Protein AF-A0A9X3XPR7-F1 (afdb_monomer)

InterPro domains:
  IPR018878 ORF6C domain [PF10552] (1-84)

pLDDT: mean 94.75, std 7.31, range [56.22, 98.5]

Structure (mmCIF, N/CA/C/O backbone):
data_AF-A0A9X3XPR7-F1
#
_entry.id   AF-A0A9X3XPR7-F1
#
loop_
_atom_site.group_PDB
_atom_site.id
_atom_site.type_symbol
_atom_site.label_atom_id
_atom_site.label_alt_id
_atom_site.label_comp_id
_atom_site.label_asym_id
_atom_site.label_entity_id
_atom_site.label_seq_id
_atom_site.pdbx_PDB_ins_code
_atom_site.Cartn_x
_atom_site.Cartn_y
_atom_site.Cartn_z
_atom_site.occupancy
_atom_site.B_iso_or_equiv
_atom_site.auth_seq_id
_atom_site.auth_comp_id
_atom_site.auth_asym_id
_atom_site.auth_atom_id
_atom_site.pdbx_PDB_model_num
ATOM 1 N N . LEU A 1 1 ? -10.847 0.503 25.211 1.00 56.22 1 LEU A N 1
ATOM 2 C CA . LEU A 1 1 ? -11.181 1.634 24.303 1.00 56.22 1 LEU A CA 1
ATOM 3 C C . LEU A 1 1 ? -10.115 1.923 23.235 1.00 56.22 1 LEU A C 1
ATOM 5 O O . LEU A 1 1 ? -10.497 2.378 22.166 1.00 56.22 1 LEU A O 1
ATOM 9 N N . LYS A 1 2 ? -8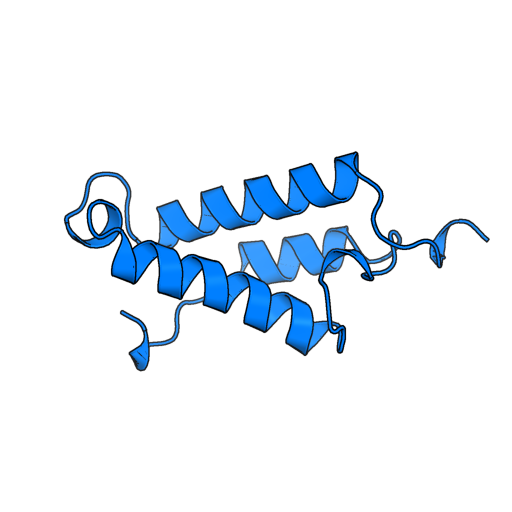.813 1.673 23.468 1.00 59.53 2 LYS A N 1
ATOM 10 C CA . LYS A 1 2 ? -7.741 2.006 22.503 1.00 59.53 2 LYS A CA 1
ATOM 11 C C . LYS A 1 2 ? -7.736 1.141 21.226 1.00 59.53 2 LYS A C 1
ATOM 13 O O . LYS A 1 2 ? -7.317 1.626 20.183 1.00 59.53 2 LYS A O 1
ATOM 18 N N . ASP A 1 3 ? -8.265 -0.082 21.279 1.00 63.19 3 ASP A N 1
ATOM 19 C CA . ASP A 1 3 ? -8.165 -1.068 20.184 1.00 63.19 3 ASP A CA 1
ATOM 20 C C . ASP A 1 3 ? -9.114 -0.846 19.001 1.00 63.19 3 ASP A C 1
ATOM 22 O O . ASP A 1 3 ? -8.932 -1.452 17.946 1.00 63.19 3 ASP A O 1
ATOM 26 N N . ASN A 1 4 ? -10.118 0.021 19.159 1.00 81.38 4 ASN A N 1
ATOM 27 C CA . ASN A 1 4 ? -11.065 0.375 18.095 1.00 81.38 4 ASN A CA 1
ATOM 28 C C . ASN A 1 4 ? -10.749 1.724 17.435 1.00 81.38 4 ASN A C 1
ATOM 30 O O . ASN A 1 4 ? -11.489 2.141 16.546 1.00 81.38 4 ASN A 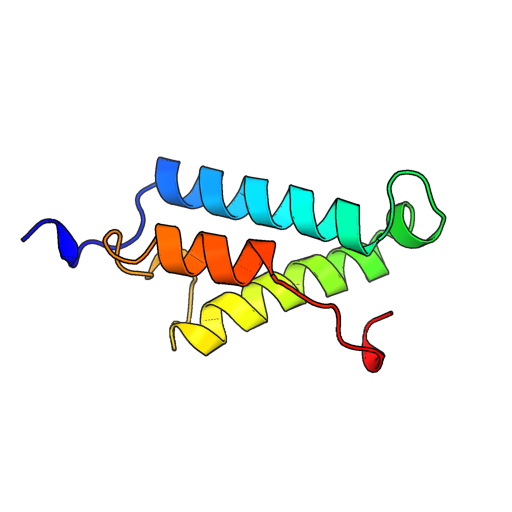O 1
ATOM 34 N N . LEU A 1 5 ? -9.685 2.412 17.862 1.00 92.12 5 LEU A N 1
ATOM 35 C CA . LEU A 1 5 ? -9.266 3.649 17.212 1.00 92.12 5 LEU A CA 1
ATOM 36 C C . LEU A 1 5 ? -8.789 3.353 15.781 1.00 92.12 5 LEU A C 1
ATOM 38 O O . LEU A 1 5 ? -8.157 2.314 15.568 1.00 92.12 5 LEU A O 1
ATOM 42 N N . PRO A 1 6 ? -9.065 4.243 14.813 1.00 94.81 6 PRO A N 1
ATOM 43 C CA . PRO A 1 6 ? -8.463 4.159 13.487 1.00 94.81 6 PRO A CA 1
ATOM 44 C C . PRO A 1 6 ? -6.940 4.352 13.565 1.00 94.81 6 PRO A C 1
ATOM 46 O O . PRO A 1 6 ? -6.406 4.759 14.603 1.00 94.81 6 PRO A O 1
ATOM 49 N N . LEU A 1 7 ? -6.247 4.088 12.457 1.00 95.44 7 LEU A N 1
ATOM 50 C CA . LEU A 1 7 ? -4.818 4.364 12.340 1.00 95.44 7 LEU A CA 1
ATOM 51 C C . LEU A 1 7 ? -4.532 5.841 12.636 1.00 95.44 7 LEU A C 1
ATOM 53 O O . LEU A 1 7 ? -5.196 6.744 12.119 1.00 95.44 7 LEU A O 1
ATOM 57 N N . LEU A 1 8 ? -3.510 6.079 13.450 1.00 94.56 8 LEU A N 1
ATOM 58 C CA . LEU A 1 8 ? -2.974 7.411 13.702 1.00 94.56 8 LEU A CA 1
ATOM 59 C C . LEU A 1 8 ? -2.017 7.819 12.572 1.00 94.56 8 LEU A C 1
ATOM 61 O O . LEU A 1 8 ? -1.686 7.018 11.698 1.00 94.56 8 LEU A O 1
ATOM 65 N N . GLY A 1 9 ? -1.548 9.071 12.587 1.00 95.56 9 GLY A N 1
ATOM 66 C CA . GLY A 1 9 ? -0.618 9.584 11.570 1.00 95.56 9 GLY A CA 1
ATOM 67 C C . GLY A 1 9 ? 0.629 8.708 11.408 1.00 95.56 9 GLY A C 1
ATOM 68 O O . GLY A 1 9 ? 0.904 8.245 10.306 1.00 95.56 9 GLY A O 1
ATOM 69 N N . VAL A 1 10 ? 1.291 8.376 12.522 1.00 95.31 10 VAL A N 1
ATOM 70 C CA . VAL A 1 10 ? 2.478 7.502 12.525 1.00 95.31 10 VAL A CA 1
ATOM 71 C C . VAL A 1 10 ? 2.186 6.114 11.946 1.00 95.31 10 VAL A C 1
ATOM 73 O O . VAL 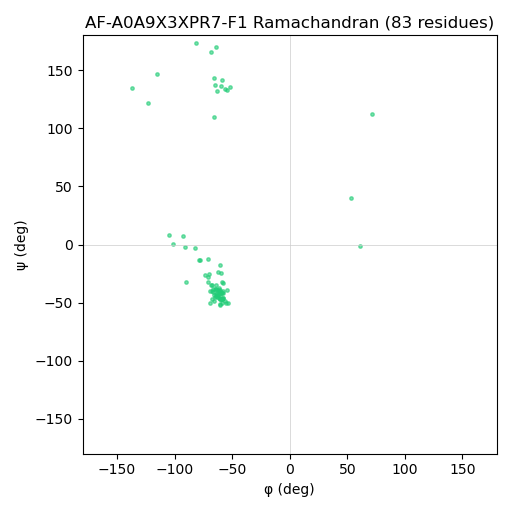A 1 10 ? 2.945 5.611 11.124 1.00 95.31 10 VAL A O 1
ATOM 76 N N . ASP A 1 11 ? 1.033 5.535 12.288 1.00 95.56 11 ASP A N 1
ATOM 77 C CA . ASP A 1 11 ? 0.613 4.232 11.772 1.00 95.56 11 ASP A CA 1
ATOM 78 C C . ASP A 1 11 ? 0.386 4.297 10.243 1.00 95.56 11 ASP A C 1
ATOM 80 O O . ASP A 1 11 ? 0.730 3.378 9.496 1.00 95.56 11 ASP A O 1
ATOM 84 N N . CYS A 1 12 ? -0.175 5.409 9.749 1.00 97.00 12 CYS A N 1
ATOM 85 C CA . CYS A 1 12 ? -0.385 5.635 8.319 1.00 97.00 12 CYS A CA 1
ATOM 86 C C . CYS A 1 12 ? 0.935 5.790 7.552 1.00 97.00 12 CYS A C 1
ATOM 88 O O . CYS A 1 12 ? 1.048 5.292 6.425 1.00 97.00 12 CYS A O 1
ATOM 90 N N . ASP A 1 13 ? 1.919 6.465 8.146 1.00 97.94 13 ASP A N 1
ATOM 91 C CA . ASP A 1 13 ? 3.245 6.665 7.561 1.00 97.94 13 ASP A CA 1
ATOM 92 C C . ASP A 1 13 ? 4.018 5.345 7.467 1.00 97.94 13 ASP A C 1
ATOM 94 O O . ASP A 1 13 ? 4.633 5.059 6.432 1.00 97.94 13 ASP A O 1
ATOM 98 N N . GLU A 1 14 ? 3.918 4.491 8.491 1.00 97.50 14 GLU A N 1
ATOM 99 C CA . GLU A 1 14 ? 4.477 3.136 8.480 1.00 97.50 14 GLU A CA 1
ATOM 100 C C . GLU A 1 14 ? 3.874 2.281 7.360 1.00 97.50 14 GLU A C 1
ATOM 102 O O . GLU A 1 14 ? 4.606 1.706 6.548 1.00 97.50 14 GLU A O 1
ATOM 107 N N . ILE A 1 15 ? 2.539 2.236 7.264 1.00 97.94 15 ILE A N 1
ATOM 108 C CA . ILE A 1 15 ? 1.831 1.496 6.209 1.00 97.94 15 ILE A CA 1
ATOM 109 C C . ILE A 1 15 ? 2.232 2.013 4.826 1.00 97.94 15 ILE A C 1
ATOM 111 O O . ILE A 1 15 ? 2.567 1.233 3.935 1.00 97.94 15 ILE A O 1
ATOM 115 N N . THR A 1 16 ? 2.253 3.332 4.642 1.00 98.06 16 THR A N 1
ATOM 116 C CA . THR A 1 16 ? 2.609 3.958 3.364 1.00 98.06 16 THR A CA 1
ATOM 117 C C . THR A 1 16 ? 4.049 3.644 2.963 1.00 98.06 16 THR A C 1
ATOM 119 O O . THR A 1 16 ? 4.316 3.339 1.797 1.00 98.06 16 THR A O 1
ATOM 122 N N . SER A 1 17 ? 4.980 3.678 3.915 1.00 98.38 17 SER A N 1
ATOM 123 C CA . SER A 1 17 ? 6.390 3.350 3.686 1.00 98.38 17 SER A CA 1
ATOM 124 C C . SER A 1 17 ? 6.579 1.876 3.332 1.00 98.38 17 SER A C 1
ATOM 126 O O . SER A 1 17 ? 7.318 1.552 2.399 1.00 98.38 17 SER A O 1
ATOM 128 N N . LEU A 1 18 ? 5.853 0.980 4.005 1.00 98.50 18 LEU A N 1
ATOM 129 C CA . LEU A 1 18 ? 5.870 -0.446 3.697 1.00 98.50 18 LEU A CA 1
ATOM 130 C C . LEU A 1 18 ? 5.310 -0.729 2.295 1.00 98.50 18 LEU A C 1
ATOM 132 O O . LEU A 1 18 ? 5.934 -1.459 1.528 1.00 98.50 18 LEU A O 1
ATOM 136 N N . ILE A 1 19 ? 4.194 -0.101 1.914 1.00 98.38 19 ILE A N 1
ATOM 137 C CA . ILE A 1 19 ? 3.623 -0.232 0.564 1.00 98.38 19 ILE A CA 1
ATOM 138 C C . ILE A 1 19 ? 4.619 0.252 -0.495 1.00 98.38 19 ILE A C 1
ATOM 140 O O . ILE A 1 19 ? 4.819 -0.432 -1.498 1.00 98.38 19 ILE A O 1
ATOM 144 N N . LYS A 1 20 ? 5.293 1.393 -0.276 1.00 98.00 20 LYS A N 1
ATOM 145 C CA . LYS A 1 20 ? 6.345 1.881 -1.188 1.00 98.00 20 LYS A CA 1
ATOM 146 C C . LYS A 1 20 ? 7.470 0.855 -1.343 1.00 98.00 20 LYS A C 1
ATOM 148 O O . LYS A 1 20 ? 7.868 0.559 -2.467 1.00 98.00 20 LYS A O 1
ATOM 153 N N . LYS A 1 21 ? 7.944 0.275 -0.235 1.00 98.19 21 LYS A N 1
ATOM 154 C CA . LYS A 1 21 ? 8.987 -0.763 -0.238 1.00 98.19 21 LYS A CA 1
ATOM 155 C C . LYS A 1 21 ? 8.566 -1.991 -1.049 1.00 98.19 21 LYS A C 1
ATOM 157 O O . LYS A 1 21 ? 9.344 -2.478 -1.867 1.00 98.19 21 LYS A O 1
ATOM 162 N N . ILE A 1 22 ? 7.343 -2.480 -0.845 1.00 98.25 22 ILE A N 1
ATOM 163 C CA . ILE A 1 22 ? 6.827 -3.650 -1.563 1.00 98.25 22 ILE A CA 1
ATOM 164 C C . ILE A 1 22 ? 6.587 -3.343 -3.041 1.00 98.25 22 ILE A C 1
ATOM 166 O O . ILE A 1 22 ? 6.967 -4.153 -3.880 1.00 98.25 22 ILE A O 1
ATOM 170 N N . CYS A 1 23 ? 6.063 -2.164 -3.382 1.00 97.75 23 CYS A N 1
ATOM 171 C CA . CYS A 1 23 ? 5.927 -1.726 -4.771 1.00 97.75 23 CYS A CA 1
ATOM 172 C C . CYS A 1 23 ? 7.284 -1.743 -5.495 1.00 97.75 23 CYS A C 1
ATOM 174 O O . CYS A 1 23 ? 7.409 -2.379 -6.539 1.00 97.75 23 CYS A O 1
ATOM 176 N N . THR A 1 24 ? 8.329 -1.161 -4.893 1.00 97.19 24 THR A N 1
ATOM 177 C CA . THR A 1 24 ? 9.692 -1.207 -5.447 1.00 97.19 24 THR A CA 1
ATOM 178 C C . THR A 1 24 ? 10.199 -2.640 -5.613 1.00 97.19 24 THR A C 1
ATOM 180 O O . THR A 1 24 ? 10.789 -2.953 -6.646 1.00 97.19 24 THR A O 1
ATOM 183 N N . LYS A 1 25 ? 9.947 -3.525 -4.636 1.00 96.94 25 LYS A N 1
ATOM 184 C CA . LYS A 1 25 ? 10.324 -4.947 -4.716 1.00 96.94 25 LYS A CA 1
ATOM 185 C C . LYS A 1 25 ? 9.625 -5.658 -5.877 1.00 96.94 25 LYS A C 1
ATOM 187 O O . LYS A 1 25 ? 10.275 -6.409 -6.592 1.00 96.94 25 LYS A O 1
ATOM 192 N N . VAL A 1 26 ? 8.330 -5.409 -6.070 1.00 96.56 26 VAL A N 1
ATOM 193 C CA . VAL A 1 26 ? 7.522 -5.995 -7.151 1.00 96.56 26 VAL A CA 1
ATOM 194 C C . VAL A 1 26 ? 8.011 -5.530 -8.516 1.00 96.56 26 VAL A C 1
ATOM 196 O O . VAL A 1 26 ? 8.157 -6.346 -9.418 1.00 96.56 26 VAL A O 1
ATOM 199 N N . THR A 1 27 ? 8.288 -4.236 -8.671 1.00 95.56 27 THR A N 1
ATOM 200 C CA . THR A 1 27 ? 8.764 -3.701 -9.951 1.00 95.56 27 THR A CA 1
ATOM 201 C C . THR A 1 27 ? 10.248 -3.956 -10.205 1.00 95.56 27 THR A C 1
ATOM 203 O O . THR A 1 27 ? 10.686 -3.769 -11.326 1.00 95.56 27 THR A O 1
ATOM 206 N N . GLY A 1 28 ? 11.024 -4.363 -9.195 1.00 95.31 28 GLY A N 1
ATOM 207 C CA . GLY A 1 28 ? 12.473 -4.571 -9.278 1.00 95.31 28 GLY A CA 1
ATOM 208 C C . GLY A 1 28 ? 13.250 -3.256 -9.396 1.00 95.31 28 GLY A C 1
ATOM 209 O O . GLY A 1 28 ? 13.161 -2.574 -10.412 1.00 95.31 28 GLY A O 1
ATOM 210 N N . TYR A 1 29 ? 14.023 -2.891 -8.370 1.00 92.69 29 TYR A N 1
ATOM 211 C CA . TYR A 1 29 ? 14.770 -1.626 -8.325 1.00 92.69 29 TYR A CA 1
ATOM 212 C C . TYR A 1 29 ? 15.628 -1.402 -9.585 1.00 92.69 29 TYR A C 1
ATOM 214 O O . TYR A 1 29 ? 16.272 -2.325 -10.072 1.00 92.69 29 TYR A O 1
ATOM 222 N N . GLU A 1 30 ? 15.590 -0.179 -10.123 1.00 92.31 30 GLU A N 1
ATOM 223 C CA . GLU A 1 30 ? 16.303 0.271 -11.338 1.00 92.31 30 GLU A CA 1
ATOM 224 C C . GLU A 1 30 ? 15.984 -0.433 -12.667 1.00 92.31 30 GLU A C 1
ATOM 226 O O . GLU A 1 30 ? 16.469 -0.002 -13.719 1.00 92.31 30 GLU A O 1
ATOM 231 N N . THR A 1 31 ? 15.099 -1.425 -12.669 1.00 95.69 31 THR A N 1
ATOM 232 C CA . THR A 1 31 ? 14.630 -2.066 -13.902 1.00 95.69 31 THR A CA 1
ATOM 233 C C . THR A 1 31 ? 13.759 -1.115 -14.746 1.00 95.69 31 THR A C 1
ATOM 235 O O . THR A 1 31 ? 13.262 -0.098 -14.242 1.00 95.69 31 THR A O 1
ATOM 238 N N . PRO A 1 32 ? 13.498 -1.439 -16.029 1.00 95.88 32 PRO A N 1
ATOM 239 C CA . PRO A 1 32 ? 12.526 -0.704 -16.841 1.00 95.88 32 PRO A CA 1
ATOM 240 C C . PRO A 1 32 ? 11.138 -0.615 -16.189 1.00 95.88 32 PRO A C 1
ATOM 242 O O . PRO A 1 32 ? 10.530 0.454 -16.196 1.00 95.88 32 PRO A O 1
ATOM 245 N N . ALA A 1 33 ? 10.683 -1.693 -15.541 1.00 93.81 33 ALA A N 1
ATOM 246 C CA . ALA A 1 33 ? 9.407 -1.732 -14.828 1.00 93.81 33 ALA A CA 1
ATOM 247 C C . ALA A 1 33 ? 9.368 -0.756 -13.639 1.00 93.81 33 ALA A C 1
ATOM 249 O O . ALA A 1 33 ? 8.360 -0.093 -13.404 1.00 93.81 33 ALA A O 1
ATOM 250 N N . TYR A 1 34 ? 10.479 -0.605 -12.913 1.00 93.81 34 TYR A N 1
ATOM 251 C CA . TYR A 1 34 ? 10.597 0.412 -11.867 1.00 93.81 34 TYR A CA 1
ATOM 252 C C . TYR A 1 34 ? 10.675 1.837 -12.426 1.00 93.81 34 TYR A C 1
ATOM 254 O O . TYR A 1 34 ? 10.193 2.779 -11.800 1.00 93.81 34 TYR A O 1
ATOM 262 N N . LYS A 1 35 ? 11.267 2.046 -13.602 1.00 95.25 35 LYS A N 1
ATOM 263 C CA . LYS A 1 35 ? 11.324 3.382 -14.219 1.00 95.25 35 LYS A CA 1
ATOM 264 C C . LYS A 1 35 ? 9.966 3.809 -14.788 1.00 95.25 35 LYS A C 1
ATOM 266 O O . LYS A 1 35 ? 9.665 5.006 -14.795 1.00 95.25 35 LYS A O 1
ATOM 271 N N . ASP A 1 36 ? 9.112 2.856 -15.155 1.00 96.62 36 ASP A N 1
ATOM 272 C CA . ASP A 1 36 ? 7.737 3.110 -15.579 1.00 96.62 36 ASP A CA 1
ATOM 273 C C . ASP A 1 36 ? 6.881 3.664 -14.418 1.00 96.62 36 ASP A C 1
ATOM 275 O O . ASP A 1 36 ? 6.548 2.997 -13.434 1.00 96.62 36 ASP A O 1
ATOM 279 N N . LYS A 1 37 ? 6.523 4.949 -14.525 1.00 96.06 37 LYS A N 1
ATOM 280 C CA . LYS A 1 37 ? 5.668 5.649 -13.553 1.00 96.06 37 LYS A CA 1
ATOM 281 C C . LYS A 1 37 ? 4.228 5.128 -13.567 1.00 96.06 37 LYS A C 1
ATOM 283 O O . LYS A 1 37 ? 3.606 5.082 -12.508 1.00 96.06 37 LYS A O 1
ATOM 288 N N . SER A 1 38 ? 3.713 4.746 -14.735 1.00 96.25 38 SER A N 1
ATOM 289 C CA . SER A 1 38 ? 2.351 4.237 -14.898 1.00 96.25 38 SER A CA 1
ATOM 290 C C . SER A 1 38 ? 2.221 2.861 -14.255 1.00 96.25 38 SER A C 1
ATOM 292 O O . SER A 1 38 ? 1.353 2.657 -13.406 1.00 96.25 38 SER A O 1
ATOM 294 N N . LEU A 1 39 ? 3.138 1.938 -14.569 1.00 96.44 39 LEU A N 1
ATOM 295 C CA . LEU A 1 39 ? 3.164 0.608 -13.959 1.00 96.44 39 LEU A CA 1
ATOM 296 C C . LEU A 1 39 ? 3.307 0.686 -12.436 1.00 96.44 39 LEU A C 1
ATOM 298 O O . LEU A 1 39 ? 2.486 0.115 -11.720 1.00 96.44 39 LEU A O 1
ATOM 302 N N . ARG A 1 40 ? 4.278 1.451 -11.920 1.00 96.00 40 ARG A N 1
ATOM 303 C CA . ARG A 1 40 ? 4.417 1.646 -10.467 1.00 96.00 40 ARG A CA 1
ATOM 304 C C . ARG A 1 40 ? 3.168 2.236 -9.830 1.00 96.00 40 ARG A C 1
ATOM 306 O O . ARG A 1 40 ? 2.780 1.793 -8.755 1.00 96.00 40 ARG A O 1
ATOM 313 N N . GLY A 1 41 ? 2.536 3.220 -10.470 1.00 97.19 41 GLY A N 1
ATOM 314 C CA . GLY A 1 41 ? 1.290 3.816 -9.989 1.00 97.19 41 GLY A CA 1
ATOM 315 C C . GLY A 1 41 ? 0.146 2.803 -9.914 1.00 97.19 41 GLY A C 1
ATOM 316 O O . GLY A 1 41 ? -0.591 2.789 -8.925 1.00 97.19 41 GLY A O 1
ATOM 317 N N . ARG A 1 42 ? 0.039 1.909 -10.906 1.00 97.62 42 ARG A N 1
ATOM 318 C CA . ARG A 1 42 ? -0.928 0.801 -10.910 1.00 97.62 42 ARG A CA 1
ATOM 319 C C . ARG A 1 42 ? -0.639 -0.209 -9.797 1.00 97.62 42 ARG A C 1
ATOM 321 O O . ARG A 1 42 ? -1.539 -0.500 -9.019 1.00 97.62 42 ARG A O 1
ATOM 328 N N . VAL A 1 43 ? 0.610 -0.662 -9.653 1.00 97.81 43 VAL A N 1
ATOM 329 C CA . VAL A 1 43 ? 1.034 -1.578 -8.572 1.00 97.81 43 VAL A CA 1
ATOM 330 C C . VAL A 1 43 ? 0.784 -0.971 -7.195 1.00 97.81 43 VAL A C 1
ATOM 332 O O . VAL A 1 43 ? 0.206 -1.613 -6.325 1.00 97.81 43 VAL A O 1
ATOM 335 N N . TYR A 1 44 ? 1.163 0.287 -6.998 1.00 97.81 44 TYR A N 1
ATOM 336 C CA . TYR A 1 44 ? 0.959 1.004 -5.743 1.00 97.81 44 TYR A CA 1
ATOM 337 C C . TYR A 1 44 ? -0.528 1.106 -5.376 1.00 97.81 44 TYR A C 1
ATOM 339 O O . TYR A 1 44 ? -0.919 0.812 -4.245 1.00 97.81 44 TYR A O 1
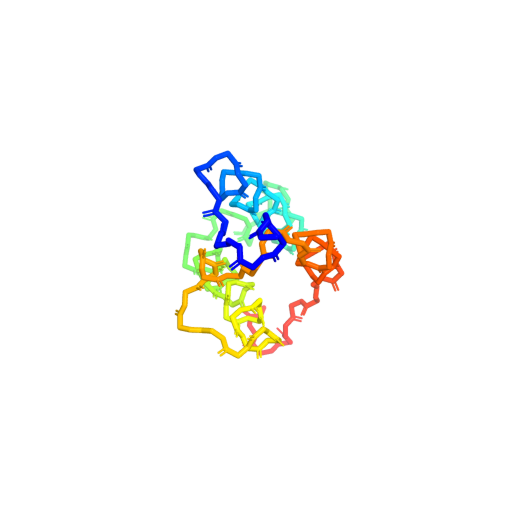ATOM 347 N N . SER A 1 45 ? -1.362 1.478 -6.350 1.00 97.62 45 SER A N 1
ATOM 348 C CA . SER A 1 45 ? -2.817 1.560 -6.195 1.00 97.62 45 SER A CA 1
ATOM 349 C C . SER A 1 45 ? -3.450 0.202 -5.891 1.00 97.62 45 SER A C 1
ATOM 351 O O . SER A 1 45 ? -4.353 0.131 -5.055 1.00 97.62 45 SER A O 1
ATOM 353 N N . ASP A 1 46 ? -2.967 -0.868 -6.527 1.00 98.19 46 ASP A N 1
ATOM 354 C CA . ASP A 1 46 ? -3.472 -2.226 -6.317 1.00 98.19 46 ASP A CA 1
ATOM 355 C C . ASP A 1 46 ? -3.180 -2.730 -4.900 1.00 98.19 46 ASP A C 1
ATOM 357 O O . ASP A 1 46 ? -4.093 -3.212 -4.232 1.00 98.19 46 ASP A O 1
ATOM 361 N N . ILE A 1 47 ? -1.968 -2.497 -4.377 1.00 98.25 47 ILE A N 1
ATOM 362 C CA . ILE A 1 47 ? -1.618 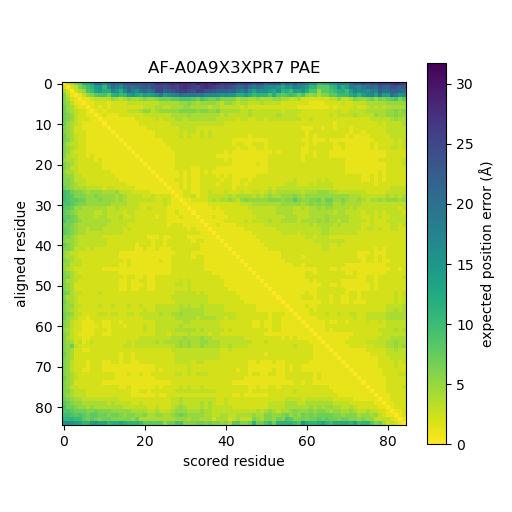-2.861 -2.993 1.00 98.25 47 ILE A CA 1
ATOM 363 C C . ILE A 1 47 ? -2.575 -2.179 -1.999 1.00 98.25 47 ILE A C 1
ATOM 365 O O . ILE A 1 47 ? -3.122 -2.837 -1.110 1.00 98.25 47 ILE A O 1
ATOM 369 N N . TYR A 1 48 ? -2.853 -0.877 -2.161 1.00 98.00 48 TYR A N 1
ATOM 370 C CA . TYR A 1 48 ? -3.872 -0.201 -1.342 1.00 98.00 48 TYR A CA 1
ATOM 371 C C . TYR A 1 48 ? -5.268 -0.793 -1.536 1.00 98.00 48 TYR A C 1
ATOM 373 O O . TYR A 1 48 ? -6.040 -0.869 -0.579 1.00 98.00 48 TYR A O 1
ATOM 381 N N . GLY A 1 49 ? -5.619 -1.160 -2.768 1.00 97.75 49 GLY A N 1
ATOM 382 C CA . GLY A 1 49 ? -6.875 -1.822 -3.104 1.00 97.75 49 GLY A CA 1
ATOM 383 C C . GLY A 1 49 ? -7.042 -3.144 -2.361 1.00 97.75 49 GLY A C 1
ATOM 384 O O . GLY A 1 49 ? -8.089 -3.360 -1.752 1.00 97.75 49 GLY A O 1
ATOM 385 N N . GLN A 1 50 ? -6.003 -3.981 -2.340 1.00 97.75 50 GLN A N 1
ATOM 386 C CA . GLN A 1 50 ? -5.999 -5.235 -1.595 1.00 97.75 50 GLN A CA 1
ATOM 387 C C . GLN A 1 50 ? -6.188 -4.987 -0.103 1.00 97.75 50 GLN A C 1
ATOM 389 O O . GLN A 1 50 ? -7.120 -5.536 0.471 1.00 97.75 50 GLN A O 1
ATOM 394 N N . VAL A 1 51 ? -5.386 -4.111 0.509 1.00 97.81 51 VAL A N 1
ATOM 395 C CA . VAL A 1 51 ? -5.518 -3.794 1.941 1.00 97.81 51 VAL A CA 1
ATOM 396 C C . VAL A 1 51 ? -6.942 -3.333 2.265 1.00 97.81 51 VAL A C 1
ATOM 398 O O . VAL A 1 51 ? -7.593 -3.884 3.145 1.00 97.81 51 VAL A O 1
ATOM 401 N N . LYS A 1 52 ? -7.488 -2.375 1.511 1.00 97.94 52 LYS A N 1
ATOM 402 C CA . LYS A 1 52 ? -8.865 -1.900 1.720 1.00 97.94 52 LYS A CA 1
ATOM 403 C C . LYS A 1 52 ? -9.907 -3.015 1.605 1.00 97.94 52 LYS A C 1
ATOM 405 O O . LYS A 1 52 ? -10.853 -3.026 2.388 1.00 97.94 52 LYS A O 1
ATOM 410 N N . ARG A 1 53 ? -9.736 -3.931 0.647 1.00 97.81 53 ARG A N 1
ATOM 411 C CA . ARG A 1 53 ? -10.642 -5.063 0.413 1.00 97.81 53 ARG A CA 1
ATOM 412 C C . ARG A 1 53 ? -10.610 -6.068 1.565 1.00 97.81 53 ARG A C 1
ATOM 414 O O . ARG A 1 53 ? -11.677 -6.420 2.048 1.00 97.81 53 ARG A O 1
ATOM 421 N N . GLU A 1 54 ? -9.426 -6.464 2.035 1.00 97.25 54 GLU A N 1
ATOM 422 C CA . GLU A 1 54 ? -9.274 -7.417 3.152 1.00 97.25 54 GLU A CA 1
ATOM 423 C C . GLU A 1 54 ? -9.906 -6.887 4.450 1.00 97.25 54 GLU A C 1
ATOM 425 O O . GLU A 1 54 ? -10.537 -7.628 5.199 1.00 97.25 54 GLU A O 1
ATOM 430 N N . PHE A 1 55 ? -9.796 -5.579 4.695 1.00 96.81 55 PHE A N 1
ATOM 431 C CA . PHE A 1 55 ? -10.377 -4.937 5.878 1.00 96.81 55 PHE A CA 1
ATOM 432 C C . PHE A 1 55 ? -11.801 -4.401 5.666 1.00 96.81 55 PHE A C 1
ATOM 434 O O . PHE A 1 55 ? -12.389 -3.876 6.608 1.00 96.81 55 PHE A O 1
ATOM 441 N N . GLN A 1 56 ? -12.362 -4.513 4.456 1.00 97.25 56 GLN A N 1
ATOM 442 C CA . GLN A 1 56 ? -13.684 -3.983 4.086 1.00 97.25 56 GLN A CA 1
ATOM 443 C C . GLN A 1 56 ? -13.861 -2.486 4.411 1.00 97.25 56 GLN A C 1
ATOM 445 O O . GLN A 1 56 ? -14.916 -2.033 4.857 1.00 97.25 56 GLN A O 1
ATOM 450 N N . VAL A 1 57 ? -12.817 -1.687 4.171 1.00 96.56 57 VAL A N 1
ATOM 451 C CA . VAL A 1 57 ? -12.802 -0.243 4.453 1.00 96.56 57 VAL A CA 1
ATOM 452 C C . VAL A 1 57 ? -12.680 0.588 3.180 1.00 96.56 57 VAL A C 1
ATOM 454 O O . VAL A 1 57 ? -11.974 0.239 2.238 1.00 96.56 57 VAL A O 1
ATOM 457 N N . LYS A 1 58 ? -13.302 1.773 3.169 1.00 96.38 58 LYS A N 1
ATOM 458 C CA . LYS A 1 58 ? -13.142 2.739 2.063 1.00 96.38 58 LYS A CA 1
ATOM 459 C C . LYS A 1 58 ? -11.753 3.387 2.039 1.00 96.38 58 LYS A C 1
ATOM 461 O O . LYS A 1 58 ? -11.267 3.785 0.983 1.00 96.38 58 LYS A O 1
ATOM 466 N N . SER A 1 59 ? -11.110 3.487 3.199 1.00 96.50 59 SER A N 1
ATOM 467 C CA . SER A 1 59 ? -9.782 4.069 3.377 1.00 96.50 59 SER A CA 1
ATOM 468 C C . SER A 1 59 ? -8.970 3.196 4.320 1.00 96.50 59 SER A C 1
ATOM 470 O O . SER A 1 59 ? -9.465 2.833 5.383 1.00 96.50 59 SER A O 1
ATOM 472 N N . TYR A 1 60 ? -7.712 2.913 3.973 1.00 96.88 60 TYR A N 1
ATOM 473 C CA . TYR A 1 60 ? -6.813 2.150 4.845 1.00 96.88 60 TYR A CA 1
ATOM 474 C C . TYR A 1 60 ? -6.605 2.839 6.206 1.00 96.88 60 TYR A C 1
ATOM 476 O O . TYR A 1 60 ? -6.354 2.173 7.200 1.00 96.88 60 TYR A O 1
ATOM 484 N N . LYS A 1 61 ? -6.780 4.167 6.278 1.00 96.88 61 LYS A N 1
ATOM 485 C CA . LYS A 1 61 ? -6.696 4.934 7.532 1.00 96.88 61 LYS A CA 1
ATOM 486 C C . LYS A 1 61 ? -7.766 4.522 8.551 1.00 96.88 61 LYS A C 1
ATOM 488 O O . LYS A 1 61 ? -7.581 4.719 9.741 1.00 96.88 61 LYS A O 1
ATOM 493 N N . ALA A 1 62 ? -8.883 3.954 8.089 1.00 96.88 62 ALA A N 1
ATOM 494 C CA . ALA A 1 62 ? -9.970 3.485 8.945 1.00 96.88 62 ALA A CA 1
ATOM 495 C C . ALA A 1 62 ? -9.718 2.089 9.542 1.00 96.88 62 ALA A C 1
ATOM 497 O O . ALA A 1 62 ? -10.543 1.607 10.316 1.00 96.88 62 ALA A O 1
ATOM 498 N N . ILE A 1 63 ? -8.607 1.432 9.187 1.00 96.00 63 ILE A N 1
ATOM 499 C CA . ILE A 1 63 ? -8.208 0.168 9.811 1.00 96.00 63 ILE A CA 1
ATOM 500 C C . ILE A 1 63 ? -8.020 0.408 11.306 1.00 96.00 63 ILE A C 1
ATOM 502 O O . ILE A 1 63 ? -7.438 1.412 11.721 1.00 96.00 63 ILE A O 1
ATOM 506 N N . LYS A 1 64 ? -8.533 -0.514 12.121 1.00 95.19 64 LYS A N 1
ATOM 507 C CA . LYS A 1 64 ? -8.374 -0.438 13.570 1.00 95.19 64 LYS A CA 1
ATOM 508 C C . LYS A 1 64 ? -6.900 -0.577 13.921 1.00 95.19 64 LYS A C 1
ATOM 510 O O . LYS A 1 64 ? -6.219 -1.461 13.409 1.00 95.19 64 LYS A O 1
ATOM 515 N N . ARG A 1 65 ? -6.417 0.235 14.854 1.00 94.62 65 ARG A N 1
ATOM 516 C CA . ARG A 1 65 ? -5.014 0.229 15.279 1.00 94.62 65 ARG A CA 1
ATOM 517 C C . ARG A 1 65 ? -4.554 -1.129 15.816 1.00 94.62 65 ARG A C 1
ATOM 519 O O . ARG A 1 65 ? -3.427 -1.533 15.560 1.00 94.62 65 ARG A O 1
ATOM 526 N N . SER A 1 66 ? -5.448 -1.874 16.467 1.00 94.38 66 SER A N 1
ATOM 527 C CA . SER A 1 66 ? -5.204 -3.260 16.905 1.00 94.38 66 SER A CA 1
ATOM 528 C C . SER A 1 66 ? -4.898 -4.238 15.762 1.00 94.38 66 SER A C 1
ATOM 530 O O . SER A 1 66 ? -4.347 -5.307 15.999 1.00 94.38 66 SER A O 1
ATOM 532 N N . GLN A 1 67 ? -5.230 -3.881 14.520 1.00 95.62 67 GLN A N 1
ATOM 533 C CA . GLN A 1 67 ? -5.063 -4.714 13.330 1.00 95.62 67 GLN A CA 1
ATOM 534 C C . GLN A 1 67 ? -3.890 -4.271 12.442 1.00 95.62 67 GLN A C 1
ATOM 536 O O . GLN A 1 67 ? -3.728 -4.787 11.334 1.00 95.62 67 GLN A O 1
ATOM 541 N N . ILE A 1 68 ? -3.057 -3.330 12.900 1.00 95.62 68 ILE A N 1
ATOM 542 C CA . ILE A 1 68 ? -1.952 -2.792 12.096 1.00 95.62 68 ILE A CA 1
ATOM 543 C C . ILE A 1 68 ? -0.953 -3.876 11.668 1.00 95.62 68 ILE A C 1
ATOM 545 O O . ILE A 1 68 ? -0.548 -3.914 10.508 1.00 95.62 68 ILE A O 1
ATOM 549 N N . GLU A 1 69 ? -0.615 -4.808 12.559 1.00 96.75 69 GLU A N 1
ATOM 550 C CA . GLU A 1 69 ? 0.329 -5.890 12.254 1.00 96.75 69 GLU A CA 1
ATOM 551 C C . GLU A 1 69 ? -0.241 -6.870 11.220 1.00 96.75 69 GLU A C 1
ATOM 553 O O . GLU A 1 69 ? 0.474 -7.318 10.323 1.00 96.75 69 GLU A O 1
ATOM 558 N N . LEU A 1 70 ? -1.556 -7.114 11.250 1.00 97.62 70 LEU A N 1
ATOM 559 C CA . LEU A 1 70 ? -2.233 -7.888 10.208 1.00 97.62 70 LEU A CA 1
ATOM 560 C C . LEU A 1 70 ? -2.162 -7.169 8.852 1.00 97.62 70 LEU A C 1
ATOM 562 O O . LEU A 1 70 ? -1.859 -7.796 7.836 1.00 97.62 70 LEU A O 1
ATOM 566 N N . ALA A 1 71 ? -2.374 -5.849 8.829 1.00 97.81 71 ALA A N 1
ATOM 567 C CA . ALA A 1 71 ? -2.259 -5.058 7.605 1.00 97.81 71 ALA A CA 1
ATOM 568 C C . ALA A 1 71 ? -0.832 -5.096 7.038 1.00 97.81 71 ALA A C 1
ATOM 570 O O . ALA A 1 71 ? -0.652 -5.315 5.838 1.00 97.81 71 ALA A O 1
ATOM 571 N N . LYS A 1 72 ? 0.189 -4.970 7.896 1.00 98.25 72 LYS A N 1
ATOM 572 C CA . LYS A 1 72 ? 1.600 -5.122 7.506 1.00 98.25 72 LYS A CA 1
ATOM 573 C C . LYS A 1 72 ? 1.887 -6.514 6.939 1.00 98.25 72 LYS A C 1
ATOM 575 O O . LYS A 1 72 ? 2.605 -6.623 5.942 1.00 98.25 72 LYS A O 1
ATOM 580 N N . GLY A 1 73 ? 1.299 -7.561 7.517 1.00 98.25 73 GLY A N 1
ATOM 581 C CA . GLY A 1 73 ?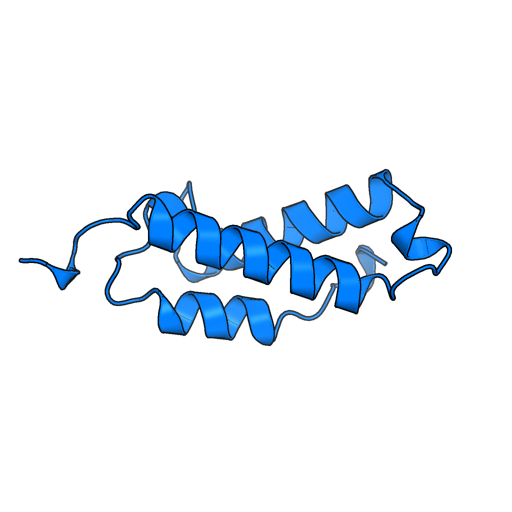 1.392 -8.934 7.017 1.00 98.25 73 GLY A CA 1
ATOM 582 C C . GLY A 1 73 ? 0.813 -9.098 5.610 1.00 98.25 73 GLY A C 1
ATOM 583 O O . GLY A 1 73 ? 1.473 -9.666 4.740 1.00 98.25 73 GLY A O 1
ATOM 584 N N . ILE A 1 74 ? -0.376 -8.545 5.352 1.00 97.94 74 ILE A N 1
ATOM 585 C CA . ILE A 1 74 ? -1.007 -8.555 4.020 1.00 97.94 74 ILE A CA 1
ATOM 586 C C . ILE A 1 74 ? -0.123 -7.835 2.995 1.00 97.94 74 ILE A C 1
ATOM 588 O O . ILE A 1 74 ? 0.146 -8.376 1.925 1.00 97.94 74 ILE A O 1
ATOM 592 N N . ILE A 1 75 ? 0.380 -6.644 3.335 1.00 98.38 75 ILE A N 1
ATOM 593 C CA . ILE A 1 75 ? 1.235 -5.853 2.438 1.00 98.38 75 ILE A CA 1
ATOM 594 C C . ILE A 1 75 ? 2.543 -6.594 2.141 1.00 98.38 75 ILE A C 1
ATOM 596 O O . ILE A 1 75 ? 2.960 -6.675 0.990 1.00 98.38 75 ILE A O 1
ATOM 600 N N . THR A 1 76 ? 3.189 -7.161 3.161 1.00 98.25 76 THR A N 1
ATOM 601 C CA . THR A 1 76 ? 4.479 -7.858 3.014 1.00 98.25 76 THR A CA 1
ATOM 602 C C . TH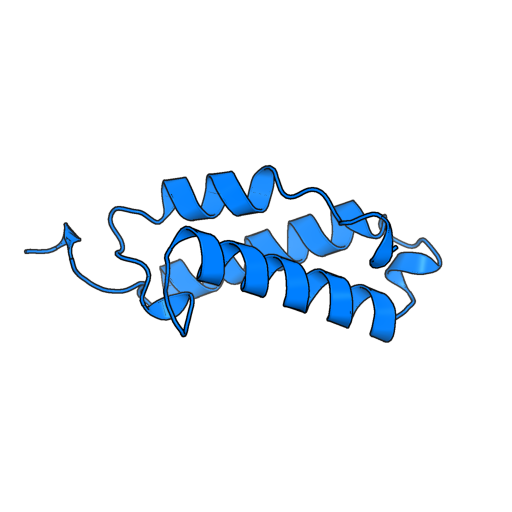R A 1 76 ? 4.371 -9.097 2.124 1.00 98.25 76 THR A C 1
ATOM 604 O O . THR A 1 76 ? 5.299 -9.396 1.371 1.00 98.25 76 THR A O 1
ATOM 607 N N . ASN A 1 77 ? 3.231 -9.787 2.185 1.00 97.75 77 ASN A N 1
ATOM 608 C CA . ASN A 1 77 ? 2.951 -10.992 1.406 1.00 97.75 77 ASN A CA 1
ATOM 609 C C . ASN A 1 77 ? 2.247 -10.714 0.069 1.00 97.75 77 ASN A C 1
ATOM 611 O O . ASN A 1 77 ? 1.836 -11.658 -0.610 1.00 97.75 77 ASN A O 1
ATOM 615 N N . TYR A 1 78 ? 2.107 -9.443 -0.317 1.00 98.12 78 TYR A N 1
ATOM 616 C CA . TYR A 1 78 ? 1.493 -9.046 -1.577 1.00 98.12 78 TYR A CA 1
ATOM 617 C C . TYR A 1 78 ? 2.165 -9.739 -2.770 1.00 98.12 78 TYR A C 1
ATOM 619 O O . TYR A 1 78 ? 3.393 -9.749 -2.910 1.00 98.12 78 TYR A O 1
ATOM 627 N N . LYS A 1 79 ? 1.335 -10.277 -3.666 1.00 95.69 79 LYS A N 1
ATOM 628 C CA . LYS A 1 79 ? 1.749 -10.844 -4.950 1.00 95.69 79 LYS A CA 1
ATOM 629 C C . LYS A 1 79 ? 0.993 -10.122 -6.050 1.00 95.69 79 LYS A C 1
ATOM 631 O O . LYS A 1 79 ? -0.234 -10.145 -6.065 1.00 95.69 79 LYS A O 1
ATOM 636 N N . ALA A 1 80 ? 1.732 -9.510 -6.969 1.00 95.00 80 ALA A N 1
ATOM 637 C CA . ALA A 1 80 ? 1.126 -8.784 -8.071 1.00 95.00 80 ALA A CA 1
ATOM 638 C C . ALA A 1 80 ? 0.306 -9.728 -8.970 1.00 95.00 80 ALA A C 1
ATOM 640 O O . ALA A 1 80 ? 0.810 -10.790 -9.357 1.00 95.00 80 ALA A O 1
ATOM 641 N N . PRO A 1 81 ? -0.935 -9.357 -9.328 1.00 94.00 81 PRO A N 1
ATOM 642 C CA . PRO A 1 81 ? -1.706 -10.080 -10.328 1.00 94.00 81 PRO A CA 1
ATOM 643 C C . PRO A 1 81 ? -0.969 -10.119 -11.670 1.00 94.00 81 PRO A C 1
ATOM 645 O O . PRO A 1 81 ? -0.408 -9.115 -12.100 1.00 94.00 81 PRO A O 1
ATOM 648 N N . LYS A 1 82 ? -1.034 -11.249 -12.385 1.00 90.38 82 LYS A N 1
ATOM 649 C CA . LYS A 1 82 ? -0.406 -11.380 -13.715 1.00 90.38 82 LYS A CA 1
ATOM 650 C C . LYS A 1 82 ? -0.924 -10.356 -14.727 1.00 90.38 82 LYS A C 1
ATOM 652 O O . LYS A 1 82 ? -0.166 -9.923 -15.570 1.00 90.38 82 LYS A O 1
ATOM 657 N N . ALA A 1 83 ? -2.194 -9.958 -14.626 1.00 91.06 83 ALA A N 1
ATOM 658 C CA . ALA A 1 83 ? -2.790 -8.944 -15.500 1.00 91.06 83 ALA A CA 1
ATOM 659 C C . ALA A 1 83 ? -2.269 -7.515 -15.237 1.00 91.06 83 ALA A C 1
ATOM 661 O O . ALA A 1 83 ? -2.559 -6.600 -16.005 1.00 91.06 83 ALA A O 1
ATOM 662 N N . LEU A 1 84 ? -1.561 -7.305 -14.122 1.00 88.31 84 LEU A N 1
ATOM 663 C CA . LEU A 1 84 ? -1.032 -6.003 -13.729 1.00 88.31 84 LEU A CA 1
ATOM 664 C C . LEU A 1 84 ? 0.379 -5.754 -14.279 1.00 88.31 84 LEU A C 1
ATOM 666 O O . LEU A 1 84 ? 0.717 -4.594 -14.531 1.00 88.31 84 LEU A O 1
ATOM 670 N N . LEU A 1 85 ? 1.169 -6.826 -14.415 1.00 83.69 85 LEU A N 1
ATOM 671 C CA . LEU A 1 85 ? 2.580 -6.821 -14.814 1.00 83.69 85 LEU A CA 1
ATOM 672 C C . LEU A 1 85 ? 2.765 -6.964 -16.325 1.00 83.69 85 LEU A C 1
ATOM 674 O O . LEU A 1 85 ? 1.951 -7.669 -16.958 1.00 83.69 85 LEU A O 1
#

Foldseek 3Di:
DQQQDFADPVLV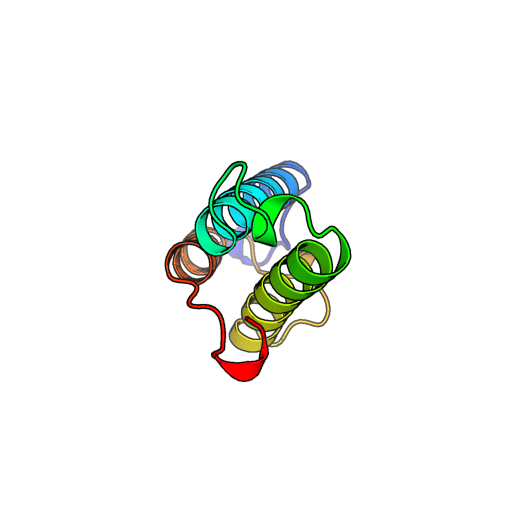VVLLVLLLVLLCVQQPPPDPSNVDPVLSVLSSVVLQVQLCVVQVHPGNRNPGPNCSVVSSVSSVPDDDDPVSD

Nearest PDB structures (foldseek):
  4i9o-assembly1_A  TM=4.710E-01  e=5.948E+00  Mus musculus

Sequence (85 aa):
LKDNLPLLGVDCDEITSLIKKICTKVTGYETPAYKDKSLRGRVYSDIYGQVKREFQVKSYKAIKRSQIELAKGIITNYKAPKALL

Solvent-accessible surface area (backbone atoms only — not comparable to full-atom values): 4909 Å² total; per-residue (Å²): 125,74,57,73,36,48,41,50,72,70,54,47,51,53,53,52,52,50,47,53,54,44,38,44,61,76,38,34,79,88,35,72,53,46,68,33,64,66,54,45,51,51,51,45,51,45,55,53,49,49,54,17,56,80,69,73,38,98,43,69,55,65,41,35,47,72,46,48,68,59,52,51,51,54,54,73,67,62,72,84,56,75,92,74,107

Mean predicted a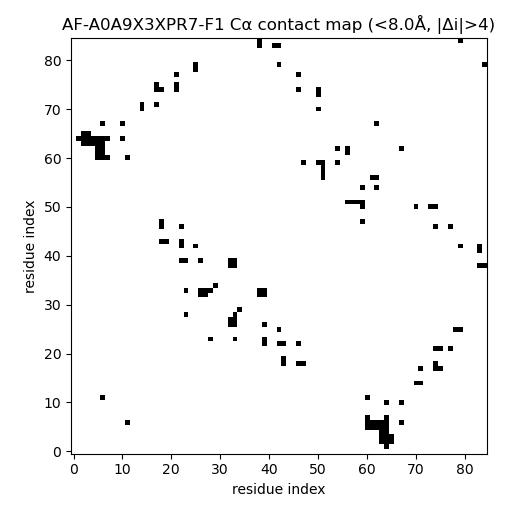ligned error: 3.11 Å

Organism: NCBI:txid1559

Radius of gyration: 13.47 Å; Cα contacts (8 Å, |Δi|>4): 82; chains: 1; bounding box: 30×21×41 Å

Secondary structure (DSSP, 8-state):
-GGGPBPPHHHHHHHHHHHHHHHHHHH-TTSHHHH-HHHHHHHHHHHHHHHHHHTT-SSGGGSBGGGHHHHHHHHHT----TTT-